Protein AF-A0A9D2AB87-F1 (afdb_monomer)

Mean predicted aligned error: 4.2 Å

pLDDT: mean 92.99, std 10.87, range [41.06, 98.38]

Radius of gyration: 14.53 Å; Cα contacts (8 Å, |Δi|>4): 126; chains: 1; bounding box: 42×20×38 Å

Secondary structure (DSSP, 8-state):
---SPPEEEEE-SSTT-TT-TT------GGG--TTEEEEES--SSSS-HHHHHHHHTT-EEE-SHHHHHHHHHHHHHHHT-

Nearest PDB structures (foldseek):
  1nvt-ass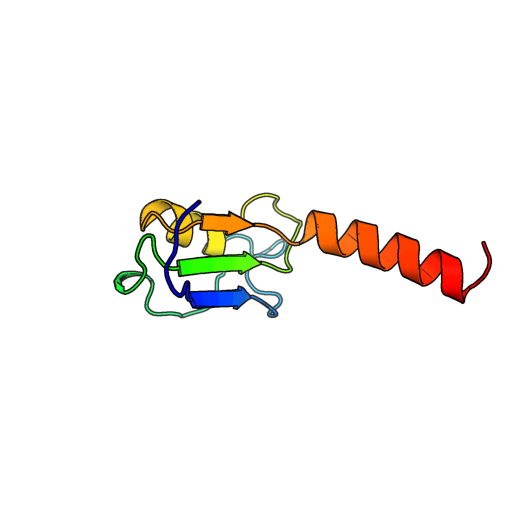embly1_B  TM=9.252E-01  e=2.616E-05  Methanocaldococcus jannaschii
  3tnl-assembly1_B  TM=9.040E-01  e=5.215E-04  Listeria monocytogenes EGD-e
  3t4e-assembly1_B  TM=8.554E-01  e=6.765E-04  Salmonella enterica subsp. enterica serovar Typhimurium
  1o9b-assembly2_B  TM=8.665E-01  e=1.916E-03  Escherichia coli
  4k28-assembly1_A  TM=8.404E-01  e=2.329E-03  Pseudomonas putida KT2440

InterPro domains:
  IPR022893 Shikimate dehydrogenase family [PTHR21089] (5-79)
  IPR036291 NAD(P)-binding domain superfamily [SSF51735] (8-79)

Structure (mmCIF, N/CA/C/O backbone):
data_AF-A0A9D2AB87-F1
#
_entry.id   AF-A0A9D2AB87-F1
#
loop_
_atom_site.group_PDB
_atom_site.id
_atom_site.type_symbol
_atom_site.label_atom_id
_atom_site.label_alt_id
_atom_site.label_comp_id
_atom_site.label_asym_id
_atom_site.label_entity_id
_atom_site.label_seq_id
_atom_site.pdbx_PDB_ins_code
_atom_site.Cartn_x
_atom_site.Cartn_y
_atom_site.Cartn_z
_atom_site.occupancy
_atom_site.B_iso_or_equiv
_atom_site.auth_seq_id
_atom_site.auth_comp_id
_atom_site.auth_asym_id
_atom_site.auth_atom_id
_atom_site.pdbx_PDB_model_num
ATOM 1 N N . PHE A 1 1 ? 3.334 10.067 21.052 1.00 41.06 1 PHE A N 1
ATOM 2 C CA . PHE A 1 1 ? 3.952 8.912 20.376 1.00 41.06 1 PHE A CA 1
ATOM 3 C C . PHE A 1 1 ? 3.180 7.673 20.795 1.00 41.06 1 PHE A C 1
ATOM 5 O O . PHE A 1 1 ? 3.070 7.442 21.990 1.00 41.06 1 PHE A O 1
ATOM 12 N N . LEU A 1 2 ? 2.531 6.971 19.861 1.00 49.72 2 LEU A N 1
ATOM 13 C CA . LEU A 1 2 ? 1.727 5.786 20.180 1.00 49.72 2 LEU A CA 1
ATOM 14 C C . LEU A 1 2 ? 2.666 4.667 20.657 1.00 49.72 2 LEU A C 1
ATOM 16 O O . LEU A 1 2 ? 3.487 4.177 19.891 1.00 49.72 2 LEU A O 1
ATOM 20 N N . SER A 1 3 ? 2.582 4.325 21.939 1.00 50.56 3 SER A N 1
ATOM 21 C CA . SER A 1 3 ? 3.409 3.330 22.625 1.00 50.56 3 SER A CA 1
ATOM 22 C C . SER A 1 3 ? 2.715 1.962 22.635 1.00 50.56 3 SER A C 1
ATOM 24 O O . SER A 1 3 ? 2.249 1.504 23.678 1.00 50.56 3 SER A O 1
ATOM 26 N N . GLY A 1 4 ? 2.592 1.328 21.467 1.00 61.97 4 GLY A N 1
ATOM 27 C CA . GLY A 1 4 ? 2.045 -0.025 21.329 1.00 61.97 4 GLY A CA 1
ATOM 28 C C . GLY A 1 4 ? 2.582 -0.744 20.091 1.00 61.97 4 GLY A C 1
ATOM 29 O O . GLY A 1 4 ? 2.945 -0.092 19.115 1.00 61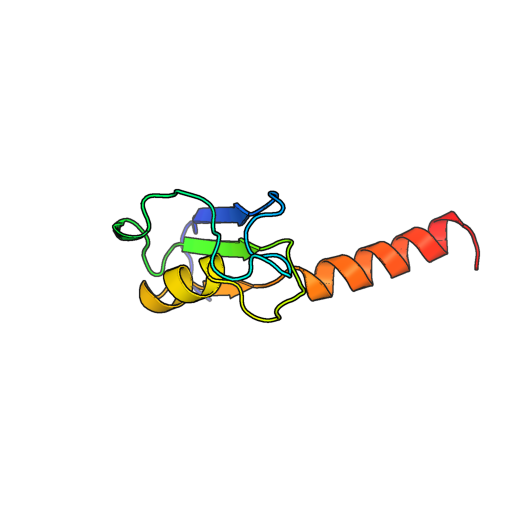.97 4 GLY A O 1
ATOM 30 N N . GLU A 1 5 ? 2.634 -2.078 20.133 1.00 72.50 5 GLU A N 1
ATOM 31 C CA . GLU A 1 5 ? 3.004 -2.916 18.985 1.00 72.50 5 GLU A CA 1
ATOM 32 C C . GLU A 1 5 ? 1.988 -2.726 17.847 1.00 72.50 5 GLU A C 1
ATOM 34 O O . GLU A 1 5 ? 0.790 -2.990 18.002 1.00 72.50 5 GLU A O 1
ATOM 39 N N . GLY A 1 6 ? 2.466 -2.201 16.718 1.00 81.06 6 GLY A N 1
ATOM 40 C CA . GLY A 1 6 ? 1.706 -2.039 15.483 1.00 81.06 6 GLY A CA 1
ATOM 41 C C . GLY A 1 6 ? 1.994 -3.180 14.514 1.00 81.06 6 GLY A C 1
ATOM 42 O O . GLY A 1 6 ? 3.130 -3.643 14.425 1.00 81.06 6 GLY A O 1
ATOM 43 N N . ILE A 1 7 ? 0.982 -3.625 13.772 1.00 94.44 7 ILE A N 1
ATOM 44 C CA . ILE A 1 7 ? 1.135 -4.705 12.789 1.00 94.44 7 ILE A CA 1
ATOM 45 C C . ILE A 1 7 ? 1.393 -4.082 11.419 1.00 94.44 7 ILE A C 1
ATOM 47 O O . ILE A 1 7 ? 0.537 -3.374 10.889 1.00 94.44 7 ILE A O 1
ATOM 51 N N . LEU A 1 8 ? 2.566 -4.346 10.844 1.00 95.94 8 LEU A N 1
ATOM 52 C CA . LEU A 1 8 ? 2.917 -3.912 9.493 1.00 95.94 8 LEU A CA 1
ATOM 53 C C . LEU A 1 8 ? 2.521 -4.982 8.470 1.00 95.94 8 LEU A C 1
ATOM 55 O O . LEU A 1 8 ? 2.956 -6.128 8.559 1.00 95.94 8 LEU A O 1
ATOM 59 N N . ILE A 1 9 ? 1.743 -4.585 7.467 1.00 97.38 9 ILE A N 1
ATOM 60 C CA . ILE A 1 9 ? 1.389 -5.404 6.307 1.00 97.38 9 ILE A CA 1
ATOM 61 C C . ILE A 1 9 ? 1.999 -4.748 5.072 1.00 97.38 9 ILE A C 1
ATOM 63 O O . ILE A 1 9 ? 1.709 -3.588 4.781 1.00 97.38 9 ILE A O 1
ATOM 67 N N . VAL A 1 10 ? 2.825 -5.491 4.335 1.00 97.88 10 VAL A N 1
ATOM 68 C CA . VAL A 1 10 ? 3.485 -4.994 3.121 1.00 97.88 10 VAL A CA 1
ATOM 69 C C . VAL A 1 10 ? 2.891 -5.663 1.883 1.00 97.88 10 VAL A C 1
ATOM 71 O O . VAL A 1 10 ? 2.973 -6.883 1.745 1.00 97.88 10 VAL A O 1
ATOM 74 N N . ASN A 1 11 ? 2.330 -4.880 0.957 1.00 97.88 11 ASN A N 1
ATOM 75 C CA . ASN A 1 11 ? 2.015 -5.366 -0.385 1.00 97.88 11 ASN A CA 1
ATOM 76 C C . ASN A 1 11 ? 3.279 -5.327 -1.251 1.00 97.88 11 ASN A C 1
ATOM 78 O O .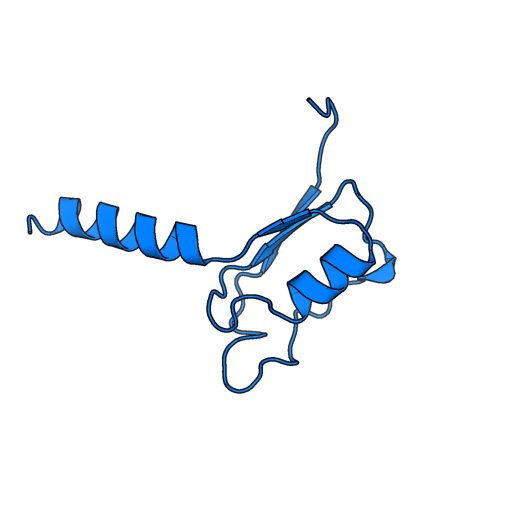 ASN A 1 11 ? 3.670 -4.273 -1.744 1.00 97.88 11 ASN A O 1
ATOM 82 N N . ALA A 1 12 ? 3.899 -6.491 -1.444 1.00 96.81 12 ALA A N 1
ATOM 83 C CA . ALA A 1 12 ? 5.035 -6.686 -2.348 1.00 96.81 12 ALA A CA 1
ATOM 84 C C . ALA A 1 12 ? 4.636 -7.377 -3.670 1.00 96.81 12 ALA A C 1
ATOM 86 O O . ALA A 1 12 ? 5.483 -7.926 -4.372 1.00 96.81 12 ALA A O 1
ATOM 87 N N . THR A 1 13 ? 3.341 -7.397 -3.995 1.00 97.12 13 THR A N 1
ATOM 88 C CA . THR A 1 13 ? 2.815 -7.957 -5.250 1.00 97.12 13 THR A CA 1
ATOM 89 C C . THR A 1 13 ? 2.619 -6.848 -6.291 1.00 97.12 13 THR A C 1
ATOM 91 O O . THR A 1 13 ? 2.545 -5.677 -5.921 1.00 97.12 13 THR A O 1
ATOM 94 N N . PRO A 1 14 ? 2.476 -7.173 -7.590 1.00 95.12 14 PRO A N 1
ATOM 95 C CA . PRO A 1 14 ? 2.136 -6.171 -8.601 1.00 95.12 14 PRO A CA 1
ATOM 96 C C . PRO A 1 14 ? 0.654 -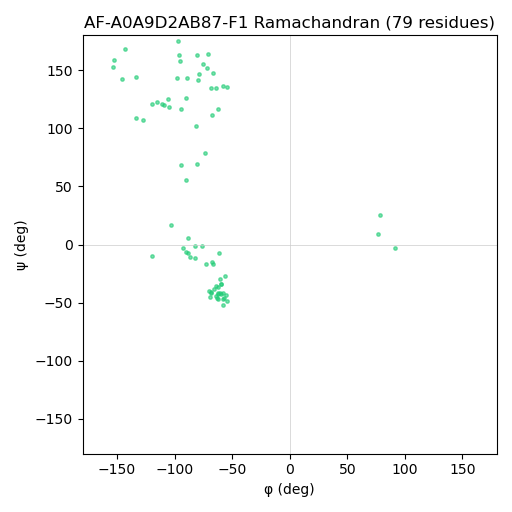5.747 -8.578 1.00 95.12 14 PRO A C 1
ATOM 98 O O . PRO A 1 14 ? 0.254 -4.924 -9.397 1.00 95.12 14 PRO A O 1
ATOM 101 N N . LEU A 1 15 ? -0.185 -6.308 -7.697 1.00 97.31 15 LEU A N 1
ATOM 102 C CA . LEU A 1 15 ? -1.614 -5.981 -7.646 1.00 97.31 15 LEU A CA 1
ATOM 103 C C . LEU A 1 15 ? -1.818 -4.509 -7.274 1.00 97.31 15 LEU A C 1
ATOM 105 O O . LEU A 1 15 ? -1.190 -4.010 -6.342 1.00 97.31 15 LEU A O 1
ATOM 109 N N . GLY A 1 16 ? -2.716 -3.836 -7.994 1.00 94.81 16 GLY A N 1
ATOM 110 C CA . GLY A 1 16 ? -3.007 -2.412 -7.814 1.00 94.81 16 GLY A CA 1
ATOM 111 C C . GLY A 1 16 ? -2.173 -1.485 -8.697 1.00 94.81 16 GLY A C 1
ATOM 112 O O . GLY A 1 16 ? -2.419 -0.283 -8.697 1.00 94.81 16 GLY A O 1
ATOM 113 N N . THR A 1 17 ? -1.233 -2.018 -9.484 1.00 94.25 17 THR A N 1
ATOM 114 C CA . THR A 1 17 ? -0.483 -1.245 -10.485 1.00 94.25 17 THR A CA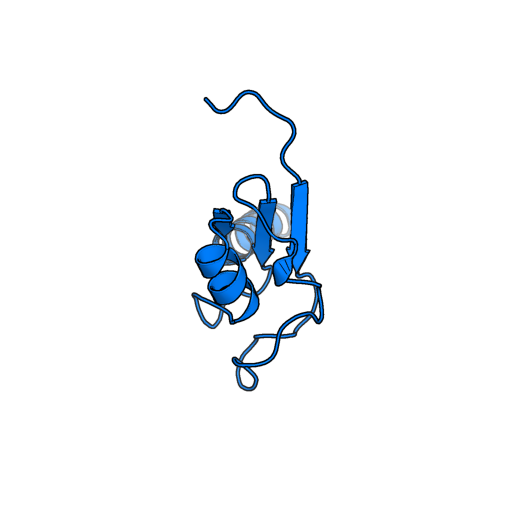 1
ATOM 115 C C . THR A 1 17 ? -1.317 -0.944 -11.734 1.00 94.25 17 THR A C 1
ATOM 117 O O . THR A 1 17 ? -2.233 -1.694 -12.087 1.00 94.25 17 THR A O 1
ATOM 120 N N . TYR A 1 18 ? -0.983 0.126 -12.461 1.00 90.12 18 TYR A N 1
ATOM 121 C CA . TYR A 1 18 ? -1.569 0.390 -13.780 1.00 90.12 18 TYR A CA 1
ATOM 122 C C . TYR A 1 18 ? -1.303 -0.780 -14.754 1.00 90.12 18 TYR A C 1
ATOM 124 O O . TYR A 1 18 ? -0.176 -1.273 -14.818 1.00 90.12 18 TYR A O 1
ATOM 132 N N . PRO A 1 19 ? -2.294 -1.221 -15.558 1.00 92.19 19 PRO A N 1
ATOM 133 C CA . PRO A 1 19 ? -3.648 -0.668 -15.707 1.00 92.19 19 PRO A CA 1
ATOM 134 C C . PRO A 1 19 ? -4.686 -1.232 -14.723 1.00 92.19 19 PRO A C 1
ATOM 136 O O . PRO A 1 19 ? -5.814 -0.746 -14.676 1.00 92.19 19 PRO A O 1
ATOM 139 N N . ARG A 1 20 ? -4.338 -2.248 -13.929 1.00 94.94 20 ARG A N 1
ATOM 140 C CA . ARG A 1 20 ? -5.264 -2.982 -13.051 1.00 94.94 20 ARG A CA 1
ATOM 141 C C . ARG A 1 20 ? -5.347 -2.356 -11.660 1.00 94.94 20 ARG A C 1
ATOM 143 O O . ARG A 1 20 ? -5.149 -3.006 -10.638 1.00 94.94 20 ARG A O 1
ATOM 150 N N . ILE A 1 21 ? -5.670 -1.068 -11.634 1.00 95.94 21 ILE A N 1
ATOM 151 C CA . ILE A 1 21 ? -5.632 -0.233 -10.424 1.00 95.94 21 ILE A CA 1
ATOM 152 C C . ILE A 1 21 ? -6.670 -0.618 -9.357 1.00 95.94 21 ILE A C 1
ATOM 154 O O . ILE A 1 21 ? -6.558 -0.199 -8.208 1.00 95.94 21 ILE A O 1
ATOM 158 N N . SER A 1 22 ? -7.686 -1.398 -9.737 1.00 96.31 22 SER A N 1
ATOM 159 C CA . SER A 1 22 ? -8.735 -1.897 -8.839 1.00 96.31 22 SER A CA 1
ATOM 160 C C . SER A 1 22 ? -8.401 -3.250 -8.204 1.00 96.31 22 SER A C 1
ATOM 162 O O . SER A 1 22 ? -9.157 -3.723 -7.360 1.00 96.31 22 SER A O 1
ATOM 164 N N . GLU A 1 23 ? -7.305 -3.898 -8.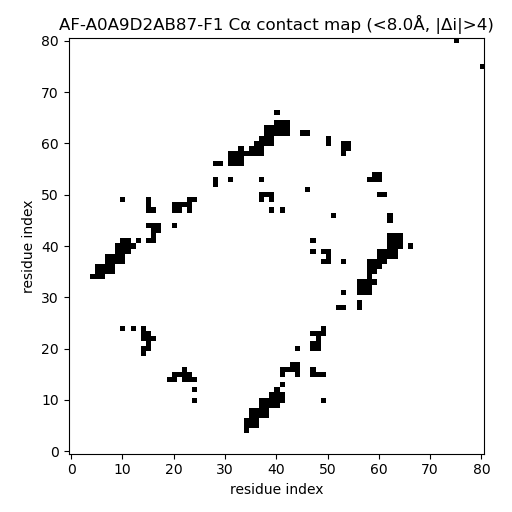611 1.00 97.38 23 GLU A N 1
ATOM 165 C CA . GLU A 1 23 ? -6.851 -5.139 -7.985 1.00 97.38 23 GLU A CA 1
ATOM 166 C C . GLU A 1 23 ? -6.114 -4.841 -6.672 1.00 97.38 23 GLU A C 1
ATOM 168 O O . GLU A 1 23 ? -5.423 -3.834 -6.534 1.00 97.38 23 GLU A O 1
ATOM 173 N N . CYS A 1 24 ? -6.241 -5.731 -5.691 1.00 97.06 24 CYS A N 1
ATOM 174 C CA . CYS A 1 24 ? -5.527 -5.635 -4.421 1.00 97.06 24 CYS A CA 1
ATOM 175 C C . CYS A 1 24 ? -5.319 -7.029 -3.816 1.00 97.06 24 CYS A C 1
ATOM 177 O O . CYS A 1 24 ? -6.093 -7.942 -4.127 1.00 97.06 24 CYS A O 1
ATOM 179 N N . PRO A 1 25 ? -4.338 -7.211 -2.913 1.00 97.25 25 PRO A N 1
ATOM 180 C CA . PRO A 1 25 ? -4.155 -8.475 -2.209 1.00 97.25 25 PRO A CA 1
ATOM 181 C C . PRO A 1 25 ? -5.440 -8.931 -1.497 1.00 97.25 25 PRO A C 1
ATOM 183 O O . PRO A 1 25 ? -6.095 -8.110 -0.842 1.00 97.25 25 PRO A O 1
ATOM 186 N N . PRO A 1 26 ? -5.819 -10.218 -1.586 1.00 96.69 26 PRO A N 1
ATOM 187 C CA . PRO A 1 26 ? -7.030 -10.741 -0.961 1.00 96.69 26 PRO A CA 1
ATOM 188 C C . PRO A 1 26 ? -6.794 -11.030 0.529 1.00 96.69 26 PRO A C 1
ATOM 190 O O . PRO A 1 26 ? -6.749 -12.179 0.959 1.00 96.69 26 PRO A O 1
ATOM 193 N N . ILE A 1 27 ? -6.619 -9.975 1.324 1.00 95.62 27 ILE A N 1
ATOM 194 C CA . ILE A 1 27 ? -6.506 -10.067 2.786 1.00 95.62 27 ILE A CA 1
ATOM 195 C C . ILE A 1 27 ? -7.866 -9.817 3.457 1.00 95.62 27 ILE A C 1
ATOM 197 O O . ILE A 1 27 ? -8.742 -9.183 2.858 1.00 95.62 27 ILE A O 1
ATOM 201 N N . PRO A 1 28 ? -8.085 -10.277 4.702 1.00 96.19 28 PRO A N 1
ATOM 202 C CA . PRO A 1 28 ? -9.327 -10.016 5.424 1.00 96.19 28 PRO A CA 1
ATOM 203 C C . PRO A 1 28 ? -9.393 -8.554 5.907 1.00 96.19 28 PRO A C 1
ATOM 205 O O . PRO A 1 28 ? -9.180 -8.262 7.078 1.00 96.19 28 PRO A O 1
ATOM 208 N N . TYR A 1 29 ? -9.720 -7.621 5.005 1.00 96.19 29 TYR A N 1
ATOM 209 C CA . TYR A 1 29 ? -9.766 -6.175 5.290 1.00 96.19 29 TYR A CA 1
ATOM 210 C C . TYR A 1 29 ? -10.695 -5.794 6.454 1.00 96.19 29 TYR A C 1
ATOM 212 O O . TYR A 1 29 ? -10.456 -4.803 7.132 1.00 96.19 29 TYR A O 1
ATOM 220 N N . HIS A 1 30 ? -11.730 -6.592 6.718 1.00 96.31 30 HIS A N 1
ATOM 221 C CA . HIS A 1 30 ? -12.649 -6.398 7.843 1.00 96.31 30 HIS A CA 1
ATOM 222 C C . HIS A 1 30 ? -11.996 -6.622 9.221 1.00 96.31 30 HIS A C 1
ATOM 224 O O . HIS A 1 30 ? -12.575 -6.236 10.230 1.00 96.31 30 HIS A O 1
ATOM 230 N N . LEU A 1 31 ? -10.813 -7.245 9.273 1.00 95.94 31 LEU A N 1
ATOM 231 C CA . LEU A 1 31 ? -10.017 -7.412 10.494 1.00 95.94 31 LEU A CA 1
ATOM 232 C C . LEU A 1 31 ? -8.996 -6.286 10.689 1.00 95.94 31 LEU A C 1
ATOM 234 O O . LEU A 1 31 ? -8.285 -6.270 11.696 1.00 95.94 31 LEU A O 1
ATOM 238 N N . LEU A 1 32 ? -8.897 -5.354 9.736 1.00 96.31 32 LEU A N 1
ATOM 239 C CA . LEU A 1 32 ? -8.036 -4.194 9.892 1.00 96.31 32 LEU A CA 1
ATOM 240 C C . LEU A 1 32 ? -8.560 -3.291 11.005 1.00 96.31 32 LEU A C 1
ATOM 242 O O . LEU A 1 32 ? -9.753 -3.172 11.270 1.00 96.31 32 LEU A O 1
ATOM 246 N N . THR A 1 33 ? -7.611 -2.655 11.670 1.00 95.31 33 THR A N 1
ATOM 247 C CA . THR A 1 33 ? -7.842 -1.763 12.802 1.00 95.31 33 THR A CA 1
ATOM 248 C C . THR A 1 33 ? -6.853 -0.603 12.716 1.00 95.31 33 THR A C 1
ATOM 250 O O . THR A 1 33 ? -5.852 -0.708 11.994 1.00 95.31 33 THR A O 1
ATOM 253 N N . PRO A 1 34 ? -7.029 0.460 13.517 1.00 95.56 34 PRO A N 1
ATOM 254 C CA . PRO A 1 34 ? -6.051 1.545 13.609 1.00 95.56 34 PRO A CA 1
ATOM 255 C C . PRO A 1 34 ? -4.655 1.137 14.111 1.00 95.56 34 PRO A C 1
ATOM 257 O O . PRO A 1 34 ? -3.737 1.949 14.090 1.00 95.56 34 PRO A O 1
ATOM 260 N N . ARG A 1 35 ? -4.471 -0.112 14.569 1.00 94.56 35 ARG A N 1
ATOM 261 C CA . ARG A 1 35 ? -3.153 -0.666 14.933 1.00 94.56 35 ARG A CA 1
ATOM 262 C C . ARG A 1 35 ? -2.358 -1.176 13.730 1.00 94.56 35 ARG A C 1
ATOM 264 O O . ARG A 1 35 ? -1.184 -1.509 13.883 1.00 94.56 35 ARG A O 1
ATOM 271 N N . HIS A 1 36 ? -2.996 -1.292 12.568 1.00 96.00 36 HIS A N 1
ATOM 272 C CA . HIS A 1 36 ? -2.348 -1.769 11.357 1.00 96.00 36 HIS A CA 1
ATOM 273 C C . HIS A 1 36 ? -1.730 -0.617 10.569 1.00 96.00 36 HIS A C 1
ATOM 275 O O . HIS A 1 36 ? -2.291 0.477 10.461 1.00 96.00 36 HIS A O 1
ATOM 281 N N . TYR A 1 37 ? -0.584 -0.923 9.978 1.00 97.06 37 TYR A N 1
ATOM 282 C CA . TYR A 1 37 ? 0.145 -0.078 9.052 1.00 97.06 37 TYR A CA 1
ATOM 283 C C . TYR A 1 37 ? 0.241 -0.831 7.732 1.00 97.06 37 TYR A C 1
ATOM 285 O O . TYR A 1 37 ? 0.755 -1.946 7.694 1.00 97.06 37 TYR A O 1
ATOM 293 N N . LEU A 1 38 ? -0.276 -0.252 6.655 1.00 97.94 38 LEU A N 1
ATOM 294 C CA . LEU A 1 38 ? -0.231 -0.841 5.322 1.00 97.94 38 LEU A CA 1
ATOM 295 C C . LEU A 1 38 ? 0.816 -0.102 4.491 1.00 97.94 38 LEU A C 1
ATOM 297 O O . LEU A 1 38 ? 0.702 1.099 4.254 1.00 97.94 38 LEU A O 1
ATOM 301 N N . PHE A 1 39 ? 1.837 -0.823 4.046 1.00 98.00 39 PHE A N 1
ATOM 302 C CA . PHE A 1 39 ? 2.862 -0.298 3.154 1.00 98.00 39 PHE A CA 1
ATOM 303 C C . PHE A 1 39 ? 2.718 -0.946 1.782 1.00 98.00 39 PHE A C 1
ATOM 305 O O . PHE A 1 39 ? 2.769 -2.168 1.665 1.00 98.00 39 PHE A O 1
ATOM 312 N N . ASP A 1 40 ? 2.508 -0.148 0.746 1.00 98.00 40 ASP A N 1
ATOM 313 C CA . ASP A 1 40 ? 2.377 -0.638 -0.622 1.00 98.00 40 ASP A CA 1
ATOM 314 C C . ASP A 1 40 ? 3.645 -0.321 -1.406 1.00 98.00 40 ASP A C 1
ATOM 316 O O . ASP A 1 40 ? 4.049 0.836 -1.452 1.00 98.00 40 ASP A O 1
ATOM 320 N N . LEU A 1 41 ? 4.289 -1.315 -2.025 1.00 97.06 41 LEU A N 1
ATOM 321 C CA . LEU A 1 41 ? 5.454 -1.051 -2.879 1.00 97.06 41 LEU A CA 1
ATOM 322 C C . LEU A 1 41 ? 5.058 -0.393 -4.209 1.00 97.06 41 LEU A C 1
ATOM 324 O O . LEU A 1 41 ? 5.910 0.184 -4.890 1.00 97.06 41 LEU A O 1
ATOM 328 N N . VAL A 1 42 ? 3.776 -0.451 -4.574 1.00 96.00 42 VAL A N 1
ATOM 329 C CA . VAL A 1 42 ? 3.232 0.258 -5.732 1.00 96.00 42 VAL A CA 1
ATOM 330 C C . VAL A 1 42 ? 3.243 1.768 -5.466 1.00 96.00 42 VAL A C 1
ATOM 332 O O . VAL A 1 42 ? 2.869 2.244 -4.394 1.00 96.00 42 VAL A O 1
ATOM 335 N N . TYR A 1 43 ? 3.686 2.536 -6.463 1.00 93.25 43 TYR A N 1
ATOM 336 C CA . TYR A 1 43 ? 3.727 4.005 -6.432 1.00 93.25 43 TYR A CA 1
ATOM 337 C C . TYR A 1 43 ? 2.886 4.663 -7.538 1.00 93.25 43 TYR A C 1
ATOM 339 O O . TYR A 1 43 ? 2.713 5.880 -7.531 1.00 93.25 43 TYR A O 1
ATOM 347 N N . ASN A 1 44 ? 2.397 3.883 -8.509 1.00 93.12 44 ASN A N 1
ATOM 348 C CA . ASN A 1 44 ? 1.522 4.348 -9.582 1.00 93.12 44 ASN A CA 1
ATOM 349 C C . ASN A 1 44 ? 0.343 3.370 -9.736 1.00 93.12 44 ASN A C 1
ATOM 351 O O . ASN A 1 44 ? 0.555 2.252 -10.217 1.00 93.12 44 ASN A O 1
ATOM 355 N N . PRO A 1 45 ? -0.882 3.760 -9.349 1.00 95.00 45 PRO A N 1
ATOM 356 C CA . PRO A 1 45 ? -1.312 5.092 -8.906 1.00 95.00 45 PRO A CA 1
ATOM 357 C C . PRO A 1 45 ? -0.764 5.481 -7.521 1.00 95.00 45 PRO A C 1
ATOM 359 O O . PRO A 1 45 ? -0.319 4.624 -6.762 1.00 95.00 45 PRO A O 1
ATOM 362 N N . GLU A 1 46 ? -0.826 6.776 -7.184 1.00 95.19 46 GLU A N 1
ATOM 363 C CA . GLU A 1 46 ? -0.372 7.301 -5.882 1.00 95.19 46 GLU A CA 1
ATOM 364 C C . GLU A 1 46 ? -1.131 6.670 -4.702 1.00 95.19 46 GLU A C 1
ATOM 366 O O . GLU A 1 46 ? -0.546 6.440 -3.642 1.00 95.19 46 GLU A O 1
ATOM 371 N N . GLU A 1 47 ? -2.414 6.351 -4.908 1.00 97.25 47 GLU A N 1
ATOM 372 C CA . GLU A 1 47 ? -3.273 5.660 -3.949 1.00 97.25 47 GLU A CA 1
ATOM 373 C C . GLU A 1 47 ? -3.949 4.420 -4.578 1.00 97.25 47 GLU A C 1
ATOM 375 O O . GLU A 1 47 ? -4.874 4.534 -5.388 1.00 97.25 47 GLU A O 1
ATOM 380 N N . THR A 1 48 ? -3.496 3.227 -4.186 1.00 98.19 48 THR A N 1
ATOM 381 C CA . THR A 1 48 ? -4.015 1.911 -4.590 1.00 98.19 48 THR A CA 1
ATOM 382 C C . THR A 1 48 ? -5.266 1.499 -3.811 1.00 98.19 48 THR A C 1
ATOM 384 O O . THR A 1 48 ? -5.554 2.005 -2.724 1.00 98.19 48 THR A O 1
ATOM 387 N N . GLU A 1 49 ? -5.998 0.512 -4.333 1.00 98.12 49 GLU A N 1
ATOM 388 C CA . GLU A 1 49 ? -7.163 -0.075 -3.657 1.00 98.12 49 GLU A CA 1
ATOM 389 C C . GLU A 1 49 ? -6.809 -0.701 -2.291 1.00 98.12 49 GLU A C 1
ATOM 391 O O . GLU A 1 49 ? -7.578 -0.590 -1.335 1.00 98.12 49 GLU A O 1
ATOM 396 N N . PHE A 1 50 ? -5.610 -1.280 -2.155 1.00 98.38 50 PHE A N 1
ATOM 397 C CA . PHE A 1 50 ? -5.081 -1.783 -0.882 1.00 98.38 50 PHE A CA 1
ATOM 398 C C . PHE A 1 50 ? -5.017 -0.678 0.184 1.00 98.38 50 PHE A C 1
ATOM 400 O O . PHE A 1 50 ? -5.505 -0.856 1.304 1.00 98.38 50 PHE A O 1
ATOM 407 N N . MET A 1 51 ? -4.488 0.495 -0.180 1.00 98.25 51 MET A N 1
ATOM 408 C CA . MET A 1 51 ? -4.418 1.643 0.726 1.00 98.25 51 MET A CA 1
ATOM 409 C C . MET A 1 51 ? -5.796 2.247 1.004 1.00 98.25 51 MET A C 1
ATOM 411 O O . MET A 1 51 ? -6.090 2.561 2.155 1.00 98.25 51 MET A O 1
ATOM 415 N N . LYS A 1 52 ? -6.675 2.358 0.000 1.00 98.31 52 LYS A N 1
ATOM 416 C CA . LYS A 1 52 ? -8.048 2.864 0.198 1.00 98.31 52 LYS A CA 1
ATOM 417 C C . LYS A 1 52 ? -8.808 2.048 1.238 1.00 98.31 52 LYS A C 1
ATOM 419 O O . LYS A 1 52 ? -9.399 2.616 2.157 1.00 98.31 52 LYS A O 1
ATOM 424 N N . ARG A 1 53 ? -8.737 0.717 1.149 1.00 98.06 53 ARG A N 1
ATOM 425 C CA . ARG A 1 53 ? -9.366 -0.191 2.121 1.00 98.06 53 ARG A CA 1
ATOM 426 C C . ARG A 1 53 ? -8.737 -0.089 3.507 1.00 98.06 53 ARG A C 1
ATOM 428 O O . ARG A 1 53 ? -9.460 -0.104 4.498 1.00 98.06 53 ARG A O 1
ATOM 435 N N . GLY A 1 54 ? -7.415 0.072 3.581 1.00 97.56 54 GLY A N 1
ATOM 436 C CA . GLY A 1 54 ? -6.707 0.354 4.832 1.00 97.56 54 GLY A CA 1
ATOM 437 C C . GLY A 1 54 ? -7.197 1.624 5.520 1.00 97.56 54 GLY A C 1
ATOM 438 O O . GLY A 1 54 ? -7.581 1.590 6.688 1.00 97.56 54 GLY A O 1
ATOM 439 N N . LYS A 1 55 ? -7.244 2.735 4.776 1.00 97.88 55 LYS A N 1
ATOM 440 C CA . LYS A 1 55 ? -7.734 4.026 5.276 1.00 97.88 55 LYS A CA 1
ATOM 441 C C . LYS A 1 55 ? -9.187 3.942 5.735 1.00 97.88 55 LYS A C 1
ATOM 443 O O . LYS A 1 55 ? -9.514 4.471 6.793 1.00 97.88 55 LYS A O 1
ATOM 448 N N . ALA A 1 56 ? -10.041 3.238 4.988 1.00 97.94 56 ALA A N 1
ATOM 449 C CA . ALA A 1 56 ? -11.437 3.019 5.368 1.00 97.94 56 ALA A CA 1
ATOM 450 C C . ALA A 1 56 ? -11.585 2.270 6.709 1.00 97.94 56 ALA A C 1
ATOM 452 O O . ALA A 1 56 ? -12.536 2.522 7.443 1.00 97.94 56 ALA A O 1
ATOM 453 N N . ALA A 1 57 ? -10.629 1.403 7.061 1.00 96.19 57 ALA A N 1
ATOM 454 C CA . ALA A 1 57 ? -10.564 0.713 8.353 1.00 96.19 57 ALA A CA 1
ATOM 455 C C . ALA A 1 57 ? -9.808 1.498 9.451 1.00 96.19 57 ALA A C 1
ATOM 457 O O . ALA A 1 57 ? -9.579 0.984 10.549 1.00 96.19 57 ALA A O 1
ATOM 458 N N . GLY A 1 58 ? -9.394 2.739 9.170 1.00 96.50 58 GLY A N 1
ATOM 459 C CA . GLY A 1 58 ? -8.642 3.589 10.095 1.00 96.50 58 GLY A CA 1
ATOM 460 C C . GLY A 1 58 ? -7.160 3.231 10.232 1.00 96.50 58 GLY A C 1
ATOM 461 O O . GLY A 1 58 ? -6.491 3.766 11.114 1.00 96.50 58 GLY A O 1
ATOM 462 N N . SER A 1 59 ? -6.638 2.337 9.390 1.00 96.81 59 SER A N 1
ATOM 463 C CA . SER A 1 59 ? -5.214 2.001 9.349 1.00 96.81 59 SER A CA 1
ATOM 464 C C . SER A 1 59 ? -4.390 3.135 8.743 1.00 96.81 59 SER A C 1
ATOM 466 O O . SER A 1 59 ? -4.854 3.885 7.881 1.00 96.81 59 SER A O 1
ATOM 468 N N . LEU A 1 60 ? -3.128 3.227 9.157 1.00 96.56 60 LEU A N 1
ATOM 469 C CA . LEU A 1 60 ? -2.166 4.121 8.519 1.00 96.56 60 LEU A CA 1
ATOM 470 C C . LEU A 1 60 ? -1.639 3.474 7.238 1.00 96.56 60 LEU A C 1
ATOM 472 O O . LEU A 1 60 ? -1.412 2.266 7.199 1.00 96.56 60 LEU A O 1
ATOM 476 N N . THR A 1 61 ? -1.438 4.268 6.188 1.00 97.38 61 THR A N 1
ATOM 477 C CA . THR A 1 61 ? -1.032 3.760 4.870 1.00 97.38 61 THR A CA 1
ATOM 478 C C . THR A 1 61 ? 0.107 4.576 4.277 1.00 97.38 61 THR A C 1
ATOM 480 O O . THR A 1 61 ? 0.110 5.799 4.420 1.00 97.38 61 THR A O 1
ATOM 483 N N . CYS A 1 62 ? 1.024 3.935 3.558 1.00 97.06 62 CYS A N 1
ATOM 484 C CA . CYS A 1 62 ? 2.115 4.600 2.848 1.00 97.06 62 CYS A CA 1
ATOM 485 C C . CYS A 1 62 ? 2.437 3.859 1.539 1.00 97.06 62 CYS A C 1
ATOM 487 O O . CYS A 1 62 ? 2.361 2.632 1.498 1.00 97.06 62 CYS A O 1
ATOM 489 N N . ASN A 1 63 ? 2.767 4.604 0.481 1.00 96.56 63 ASN A N 1
ATOM 490 C CA . ASN A 1 63 ? 3.060 4.061 -0.847 1.00 96.56 63 ASN A CA 1
ATOM 491 C C . ASN A 1 63 ? 4.571 3.899 -1.098 1.00 96.56 63 ASN A C 1
ATOM 493 O O . ASN A 1 63 ? 5.417 4.319 -0.303 1.00 96.56 63 ASN A O 1
ATOM 497 N N . GLY A 1 64 ? 4.912 3.321 -2.250 1.00 95.88 64 GLY A N 1
ATOM 498 C CA . GLY A 1 64 ? 6.280 2.926 -2.575 1.00 95.88 64 GLY A CA 1
ATOM 499 C C . GLY A 1 64 ? 7.162 4.057 -3.100 1.00 95.88 64 GLY A C 1
ATOM 500 O O . GLY A 1 64 ? 8.336 3.827 -3.392 1.00 95.88 64 GLY A O 1
ATOM 501 N N . TYR A 1 65 ? 6.647 5.281 -3.242 1.00 96.69 65 TYR A N 1
ATOM 502 C CA . TYR A 1 65 ? 7.358 6.344 -3.957 1.00 96.69 65 TYR A CA 1
ATOM 503 C C . TYR A 1 65 ? 8.672 6.742 -3.271 1.00 96.69 65 TYR A C 1
ATOM 505 O O . TYR A 1 65 ? 9.719 6.841 -3.913 1.00 96.69 65 TYR A O 1
ATOM 513 N N . ALA A 1 66 ? 8.656 6.899 -1.945 1.00 95.69 66 ALA A N 1
ATOM 514 C CA . ALA A 1 66 ? 9.870 7.201 -1.188 1.00 95.69 66 ALA A CA 1
ATOM 515 C C . ALA A 1 66 ? 10.910 6.071 -1.297 1.00 95.69 66 ALA A C 1
ATOM 517 O O . ALA A 1 66 ? 12.108 6.338 -1.404 1.00 95.69 66 ALA A O 1
ATOM 518 N N . MET A 1 67 ? 10.455 4.813 -1.322 1.00 96.38 67 MET A N 1
ATO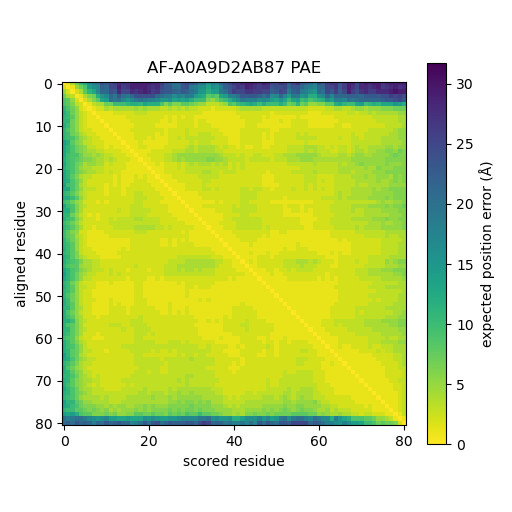M 519 C CA . MET A 1 67 ? 11.326 3.659 -1.531 1.00 96.38 67 MET A CA 1
ATOM 520 C C . MET A 1 67 ? 11.991 3.716 -2.910 1.00 96.38 67 MET A C 1
ATOM 522 O O . MET A 1 67 ? 13.209 3.574 -2.981 1.00 96.38 67 MET A O 1
ATOM 526 N N . LEU A 1 68 ? 11.231 3.988 -3.977 1.00 96.38 68 LEU A N 1
ATOM 527 C CA . LEU A 1 68 ? 11.756 4.127 -5.341 1.00 96.38 68 LEU A CA 1
ATOM 528 C C . LEU A 1 68 ? 12.876 5.176 -5.411 1.00 96.38 68 LEU A C 1
ATOM 530 O O . LEU A 1 68 ? 13.955 4.912 -5.944 1.00 96.38 68 LEU A O 1
ATOM 534 N N . LEU A 1 69 ? 12.645 6.357 -4.829 1.00 96.81 69 LEU A N 1
ATOM 535 C CA . LEU A 1 69 ? 13.641 7.430 -4.807 1.00 96.81 69 LEU A CA 1
ATOM 536 C C . LEU A 1 69 ? 14.903 7.029 -4.041 1.00 96.81 69 LEU A C 1
ATOM 538 O O . LEU A 1 69 ? 16.016 7.321 -4.480 1.00 96.81 69 LEU A O 1
ATOM 542 N N . ASN A 1 70 ? 14.747 6.368 -2.895 1.00 96.75 70 ASN A N 1
ATOM 543 C CA . ASN A 1 70 ? 15.883 5.933 -2.089 1.00 96.75 70 ASN A CA 1
ATOM 544 C C . ASN A 1 70 ? 16.681 4.833 -2.794 1.00 96.75 70 ASN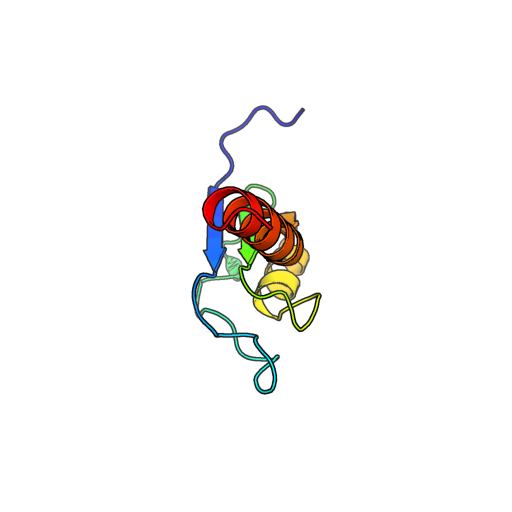 A C 1
ATOM 546 O O . ASN A 1 70 ? 17.904 4.914 -2.840 1.00 96.75 70 ASN A O 1
ATOM 550 N N . GLN A 1 71 ? 16.012 3.870 -3.429 1.00 96.81 71 GLN A N 1
ATOM 551 C CA . GLN A 1 71 ? 16.672 2.841 -4.232 1.00 96.81 71 GLN A CA 1
ATOM 552 C C . GLN A 1 71 ? 17.476 3.452 -5.384 1.00 96.81 71 GLN A C 1
ATOM 554 O O . GLN A 1 71 ? 18.624 3.068 -5.590 1.00 96.81 71 GLN A O 1
ATOM 559 N N . ALA A 1 72 ? 16.934 4.451 -6.087 1.00 96.19 72 ALA A N 1
ATOM 560 C CA . ALA A 1 72 ? 17.665 5.158 -7.137 1.00 96.19 72 ALA A CA 1
ATOM 561 C C . ALA A 1 72 ? 18.912 5.885 -6.597 1.00 96.19 72 ALA A C 1
ATOM 563 O O . ALA A 1 72 ? 19.978 5.825 -7.213 1.00 96.19 72 ALA A O 1
ATOM 564 N N . LYS A 1 73 ? 18.806 6.533 -5.427 1.00 96.25 73 LYS A N 1
ATOM 565 C CA . LYS A 1 73 ? 19.939 7.198 -4.759 1.00 96.25 73 LYS A CA 1
ATOM 566 C C . LYS A 1 73 ? 21.029 6.211 -4.349 1.00 96.25 73 LYS A C 1
ATOM 568 O O . LYS A 1 73 ? 22.199 6.485 -4.595 1.00 96.25 73 LYS A O 1
ATOM 573 N N . GLU A 1 74 ? 20.667 5.081 -3.748 1.00 96.50 74 GLU A N 1
ATOM 574 C CA . GLU A 1 74 ? 21.648 4.066 -3.344 1.00 96.50 74 GLU A CA 1
ATOM 575 C C . GLU A 1 74 ? 22.291 3.398 -4.557 1.00 96.50 74 GLU A C 1
ATOM 577 O O . GLU A 1 74 ? 23.510 3.245 -4.601 1.00 96.50 74 GLU A O 1
ATOM 582 N N . ASN A 1 75 ? 21.502 3.096 -5.591 1.00 96.25 75 ASN A N 1
ATOM 583 C CA . ASN A 1 75 ? 22.029 2.563 -6.839 1.00 96.25 75 ASN A CA 1
ATOM 584 C C . ASN A 1 75 ? 23.065 3.522 -7.448 1.00 96.25 75 ASN A C 1
ATOM 586 O O . ASN A 1 75 ? 24.141 3.093 -7.851 1.00 96.25 75 ASN A O 1
ATOM 590 N N . ARG A 1 76 ? 22.805 4.837 -7.430 1.00 94.25 76 ARG A N 1
ATOM 591 C CA . ARG A 1 76 ? 23.766 5.843 -7.906 1.00 94.25 76 ARG A CA 1
ATOM 592 C C . ARG A 1 76 ? 25.125 5.745 -7.205 1.00 94.25 76 ARG A C 1
ATOM 594 O O . ARG A 1 76 ? 26.150 5.796 -7.877 1.00 94.25 76 ARG A O 1
ATOM 601 N N . LYS A 1 77 ? 25.132 5.560 -5.880 1.00 95.38 77 LYS A N 1
ATOM 602 C CA . LYS A 1 77 ? 26.367 5.412 -5.091 1.00 95.38 77 LYS A CA 1
ATOM 603 C C . LYS A 1 77 ? 27.153 4.157 -5.474 1.00 95.38 77 LYS A C 1
ATOM 605 O O . LYS A 1 77 ? 28.376 4.201 -5.468 1.00 95.38 77 LYS A O 1
ATOM 610 N N . ILE A 1 78 ? 26.460 3.064 -5.806 1.00 94.62 78 ILE A N 1
ATOM 611 C CA . ILE A 1 78 ? 27.085 1.800 -6.227 1.00 94.62 78 ILE A CA 1
ATOM 612 C C . ILE A 1 78 ? 27.750 1.951 -7.601 1.00 94.62 78 ILE A C 1
ATOM 614 O O . ILE A 1 78 ? 28.879 1.508 -7.783 1.00 94.62 78 ILE A O 1
ATOM 618 N N . TRP A 1 79 ? 27.070 2.586 -8.560 1.00 92.56 79 TRP A N 1
ATOM 619 C CA . TRP A 1 79 ? 27.568 2.720 -9.937 1.00 92.56 79 TRP A CA 1
ATOM 620 C C . TRP A 1 79 ? 28.490 3.930 -10.170 1.00 92.56 79 TRP A C 1
ATOM 622 O O . TRP A 1 79 ? 29.127 4.001 -11.216 1.00 92.56 79 TRP A O 1
ATOM 632 N N . GLY A 1 80 ? 28.599 4.860 -9.215 1.00 79.75 80 GLY A N 1
ATOM 633 C CA . GLY A 1 80 ? 29.574 5.959 -9.253 1.00 79.75 80 GLY A CA 1
ATOM 634 C C . GLY A 1 80 ? 29.220 7.147 -10.163 1.00 79.75 80 GLY A C 1
ATOM 635 O O . GLY A 1 80 ? 30.131 7.840 -10.613 1.00 79.75 80 GLY A O 1
ATOM 636 N N . PHE A 1 81 ? 27.930 7.381 -10.444 1.00 69.44 81 PHE A N 1
ATOM 637 C CA . PHE A 1 81 ? 27.444 8.559 -11.198 1.00 69.44 81 PHE A CA 1
ATOM 638 C C . PHE A 1 81 ? 27.257 9.825 -10.349 1.00 69.44 81 PHE A C 1
ATOM 640 O O . PHE A 1 81 ? 27.023 9.695 -9.128 1.00 69.44 81 PHE A O 1
#

Foldseek 3Di:
DDPDQAAEDEAPDCACAPPNVQGDPPDPLVPAAQSYEYEYLDPVVVDGNHNVSNVVRNHHYHYNPVVVVVVVVVVCVVVVD

Sequence (81 aa):
FLSGEGILIVNATPLGTYPRISECPPIPYHLLTPRHYLFDLVYNPEE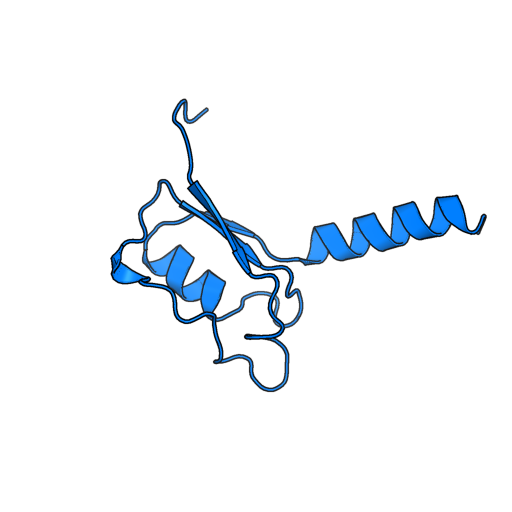TEFMKRGKAAGSLTCNGYAMLLNQAKENRKIWGF

Organism: NCBI:txid2838706

Solvent-accessible surface area (backbone atoms only — not comparable to full-atom values): 4684 Å² total; per-residue (Å²): 129,88,89,67,94,61,51,78,46,72,45,86,59,77,61,14,26,74,89,50,39,80,36,46,80,95,63,73,62,89,74,50,35,64,55,32,35,42,37,32,60,49,46,52,46,76,75,30,43,54,44,53,54,35,49,75,37,54,19,48,66,47,54,17,53,66,56,54,55,49,51,53,54,54,49,33,68,75,76,68,113